Protein AF-A0A2B7ZVS9-F1 (afdb_monomer_lite)

Secondary structure (DSSP, 8-state):
-HHHHHHHHTTGGGSHHHHHHHHHHHHHHHHHH-S-HHHHHHHHHHHHHHTT--EEEE-------TT--HHHHHHHHHHHHHHHHHHHTT--HHHHHHHH---TTHHHHTTEEEEE-TTSS-HHHHT-

Radius of gyration: 26.97 Å; chains: 1; bounding box: 57×30×69 Å

Sequence (128 aa):
KLKIAEALGNGLDTTAAFRKEFANYREELRRPYSANKNIMDKLTQEAYDRLKWEVNAAHILIRVMPDAAPKDTLNAYNTIASVRDKLLNGGDFQALAREFSEDPSAKQNSGNLGYFSALQMVYPFEKA

Foldseek 3Di:
DVVVVVCVVVVVCVDPVNVVVVVVVVVVVCVVVVPPVVVVVVVVVVQVVQQVDKDWDFDADDDDDPPHDPVSVVVSVVLVVVLVVCVVVPHDQLVSSCVGHPPPCCVPVSRTPGIDTPPPDDPVVSVD

pLDDT: mean 89.81, std 8.63, range [60.03, 98.19]

Structure (mmCIF, N/CA/C/O backbone):
data_AF-A0A2B7ZVS9-F1
#
_entry.id   AF-A0A2B7ZVS9-F1
#
loop_
_atom_site.group_PDB
_atom_site.id
_atom_site.type_symbol
_atom_site.label_atom_id
_atom_site.label_alt_id
_atom_site.label_comp_id
_atom_site.label_asym_id
_atom_site.label_entity_id
_atom_site.label_seq_id
_atom_site.pdbx_PDB_ins_code
_atom_site.Cartn_x
_atom_site.Cartn_y
_atom_site.Cartn_z
_atom_site.occupancy
_atom_site.B_iso_or_equiv
_atom_site.auth_seq_id
_atom_site.auth_comp_id
_atom_site.auth_asym_id
_atom_site.auth_atom_id
_atom_site.pdbx_PDB_model_num
ATOM 1 N N . LYS A 1 1 ? 30.471 -1.815 -47.566 1.00 60.03 1 LYS A N 1
ATOM 2 C CA . LYS A 1 1 ? 29.955 -3.123 -48.047 1.00 60.03 1 LYS A CA 1
ATOM 3 C C . LYS A 1 1 ? 31.083 -4.109 -48.381 1.00 60.03 1 LYS A C 1
ATOM 5 O O . LYS A 1 1 ? 31.029 -5.210 -47.862 1.00 60.03 1 LYS A O 1
ATOM 10 N N . LEU A 1 2 ? 32.132 -3.711 -49.117 1.00 74.81 2 LEU A N 1
ATOM 11 C CA . LEU A 1 2 ? 33.282 -4.581 -49.452 1.00 74.81 2 LEU A CA 1
ATOM 12 C C . LEU A 1 2 ? 34.004 -5.191 -48.231 1.00 74.81 2 LEU A C 1
ATOM 14 O O . LEU A 1 2 ? 34.185 -6.397 -48.186 1.00 74.81 2 LEU A O 1
ATOM 18 N N . LYS A 1 3 ? 34.290 -4.393 -47.191 1.00 77.81 3 LYS A N 1
ATOM 19 C CA . LYS A 1 3 ? 34.944 -4.871 -45.951 1.00 77.81 3 LYS A CA 1
ATOM 20 C C . LYS A 1 3 ? 34.169 -5.969 -45.206 1.00 77.81 3 LYS A C 1
ATOM 22 O O . LYS A 1 3 ? 34.763 -6.812 -44.553 1.00 77.81 3 LYS A O 1
ATOM 27 N N . ILE A 1 4 ? 32.838 -5.947 -45.293 1.00 75.94 4 ILE A N 1
ATOM 28 C CA . ILE A 1 4 ? 31.977 -6.948 -44.646 1.00 75.94 4 ILE A CA 1
ATOM 29 C C . ILE A 1 4 ? 31.995 -8.243 -45.463 1.00 75.94 4 ILE A C 1
ATOM 31 O O . ILE A 1 4 ? 32.117 -9.317 -44.894 1.00 75.94 4 ILE A O 1
ATOM 35 N N . ALA A 1 5 ? 31.928 -8.140 -46.794 1.00 79.19 5 ALA A N 1
ATOM 36 C CA . ALA A 1 5 ? 32.013 -9.298 -47.682 1.00 79.19 5 ALA A CA 1
ATOM 37 C C . ALA A 1 5 ? 33.365 -10.025 -47.557 1.00 79.19 5 ALA A C 1
ATOM 39 O O . ALA A 1 5 ? 33.402 -11.249 -47.534 1.00 79.19 5 ALA A O 1
ATOM 40 N N . GLU A 1 6 ? 34.456 -9.275 -47.407 1.00 81.81 6 GLU A N 1
ATOM 41 C CA . GLU A 1 6 ? 35.794 -9.818 -47.154 1.00 81.81 6 GLU A CA 1
ATOM 42 C C . GLU A 1 6 ? 35.903 -10.478 -45.769 1.00 81.81 6 GLU A C 1
ATOM 44 O O . GLU A 1 6 ? 36.410 -11.590 -45.650 1.00 81.81 6 GLU A O 1
ATOM 49 N N . ALA A 1 7 ? 35.367 -9.843 -44.721 1.00 80.31 7 ALA A N 1
ATOM 50 C CA . ALA A 1 7 ? 35.344 -10.414 -43.374 1.00 80.31 7 ALA A CA 1
ATOM 51 C C . ALA A 1 7 ? 34.540 -11.727 -43.291 1.00 80.31 7 ALA A C 1
ATOM 53 O O . ALA A 1 7 ? 34.958 -12.652 -42.595 1.00 80.31 7 ALA A O 1
ATOM 54 N N . LEU A 1 8 ? 33.425 -11.818 -44.026 1.00 78.38 8 LEU A N 1
ATOM 55 C CA . LEU A 1 8 ? 32.612 -13.033 -44.156 1.00 78.38 8 LEU A CA 1
ATOM 56 C C . LEU A 1 8 ? 33.322 -14.111 -44.986 1.00 78.38 8 LEU A C 1
ATOM 58 O O . LEU A 1 8 ? 33.311 -15.279 -44.613 1.00 78.38 8 LEU A O 1
ATOM 62 N N . GLY A 1 9 ? 33.988 -13.725 -46.080 1.00 81.62 9 GLY A N 1
ATOM 63 C CA . GLY A 1 9 ? 34.812 -14.641 -46.876 1.00 81.62 9 GLY A CA 1
ATOM 64 C C . GLY A 1 9 ? 35.957 -15.265 -46.070 1.00 81.62 9 GLY A C 1
ATOM 65 O O . GLY A 1 9 ? 36.309 -16.418 -46.297 1.00 81.62 9 GLY A O 1
ATOM 66 N N . ASN A 1 10 ? 36.473 -14.532 -45.078 1.00 85.69 10 ASN A N 1
ATOM 67 C CA . ASN A 1 10 ? 37.491 -14.996 -44.133 1.00 85.69 10 ASN A CA 1
ATOM 68 C C . ASN A 1 10 ? 36.912 -15.687 -42.879 1.00 85.69 10 ASN A C 1
ATOM 70 O O . ASN A 1 10 ? 37.663 -16.020 -41.963 1.00 85.69 10 ASN A O 1
ATOM 74 N N . GLY A 1 11 ? 35.590 -15.888 -42.804 1.00 83.50 11 GLY A N 1
ATOM 75 C CA . GLY A 1 11 ? 34.922 -16.595 -41.707 1.00 83.50 11 GLY A CA 1
ATOM 76 C C . GLY A 1 11 ? 35.051 -15.923 -40.338 1.00 83.50 11 GLY A C 1
ATOM 77 O O . GLY A 1 11 ? 34.915 -16.596 -39.312 1.00 83.50 11 GLY A O 1
ATOM 78 N N . LEU A 1 12 ? 35.325 -14.614 -40.280 1.00 81.38 12 LEU A N 1
ATOM 79 C CA . LEU A 1 12 ? 35.525 -13.891 -39.017 1.00 81.38 12 LEU A CA 1
ATOM 80 C C . LEU A 1 12 ? 34.262 -13.890 -38.136 1.00 81.38 12 LEU A C 1
ATOM 82 O O . LEU A 1 12 ? 34.358 -13.852 -36.908 1.00 81.38 12 LEU A O 1
ATOM 86 N N . ASP A 1 13 ? 33.092 -14.038 -38.756 1.00 80.12 13 ASP A N 1
ATOM 87 C CA . ASP A 1 13 ? 31.781 -14.204 -38.125 1.00 80.12 13 ASP A CA 1
ATOM 88 C C . ASP A 1 13 ? 31.579 -15.581 -37.462 1.00 80.12 13 ASP A C 1
ATOM 90 O O . ASP A 1 13 ? 30.703 -15.769 -36.615 1.00 80.12 13 ASP A O 1
ATOM 94 N N . THR A 1 14 ? 32.414 -16.562 -37.807 1.00 84.62 14 THR A N 1
ATOM 95 C CA . THR A 1 14 ? 32.347 -17.921 -37.254 1.00 84.62 14 THR A CA 1
ATOM 96 C C . THR A 1 14 ? 33.247 -18.127 -36.035 1.00 84.62 14 THR A C 1
ATOM 98 O O . THR A 1 14 ? 33.167 -19.173 -35.375 1.00 84.62 14 THR A O 1
ATOM 101 N N . THR A 1 15 ? 34.079 -17.139 -35.702 1.00 89.25 15 THR A N 1
ATOM 102 C CA . THR A 1 15 ? 35.020 -17.213 -34.581 1.00 89.25 15 THR A CA 1
ATOM 103 C C . THR A 1 15 ? 34.290 -17.261 -33.236 1.00 89.25 15 THR A C 1
ATOM 105 O O . THR A 1 15 ? 33.217 -16.684 -33.057 1.00 89.25 15 THR A O 1
ATOM 108 N N . ALA A 1 16 ? 34.874 -17.945 -32.248 1.00 87.56 16 ALA A N 1
ATOM 109 C CA . ALA A 1 16 ? 34.281 -18.040 -30.911 1.00 87.56 16 ALA A CA 1
ATOM 110 C C . ALA A 1 16 ? 34.145 -16.664 -30.228 1.00 87.56 16 ALA A C 1
ATOM 112 O O . ALA A 1 16 ? 33.154 -16.414 -29.542 1.00 87.56 16 ALA A O 1
ATOM 113 N N . ALA A 1 17 ? 35.112 -15.767 -30.454 1.00 86.31 17 ALA A N 1
ATOM 114 C CA . ALA A 1 17 ? 35.083 -14.396 -29.951 1.00 86.31 17 ALA A CA 1
ATOM 115 C C . ALA A 1 17 ? 33.905 -13.609 -30.544 1.00 86.31 17 ALA A C 1
ATOM 117 O O . ALA A 1 17 ? 33.098 -13.072 -29.786 1.00 86.31 17 ALA A O 1
ATOM 118 N N . PHE A 1 18 ? 33.739 -13.643 -31.872 1.00 88.19 18 PHE A N 1
ATOM 119 C CA . PHE A 1 18 ? 32.628 -12.971 -32.543 1.00 88.19 18 PHE A CA 1
ATOM 120 C C . PHE A 1 18 ? 31.272 -13.544 -32.123 1.00 88.19 18 PHE A C 1
ATOM 122 O O . PHE A 1 18 ? 30.364 -12.786 -31.806 1.00 88.19 18 PHE A O 1
ATOM 129 N N . ARG A 1 19 ? 31.116 -14.874 -32.045 1.00 88.44 19 ARG A N 1
ATOM 130 C CA . ARG A 1 19 ? 29.849 -15.490 -31.600 1.00 88.44 19 ARG A CA 1
ATOM 131 C C . ARG A 1 19 ? 29.475 -15.087 -30.174 1.00 88.44 19 ARG A C 1
ATOM 133 O O . ARG A 1 19 ? 28.296 -14.868 -29.905 1.00 88.44 19 ARG A O 1
ATOM 140 N N . LYS A 1 20 ? 30.455 -14.991 -29.269 1.00 89.69 20 LYS A N 1
ATOM 141 C CA . LYS A 1 20 ? 30.245 -14.553 -27.881 1.00 89.69 20 LYS A CA 1
ATOM 142 C C . LYS A 1 20 ? 29.817 -13.087 -27.821 1.00 89.69 20 LYS A C 1
ATOM 144 O O . LYS A 1 20 ? 28.841 -12.763 -27.154 1.00 89.69 20 LYS A O 1
ATOM 149 N N . GLU A 1 21 ? 30.523 -12.222 -28.537 1.00 89.06 21 GLU A N 1
ATOM 150 C CA . GLU A 1 21 ? 30.216 -10.794 -28.619 1.00 89.06 21 GLU A CA 1
ATOM 151 C C . GLU A 1 21 ? 28.845 -10.548 -29.267 1.00 89.06 21 GLU A C 1
ATOM 153 O O . GLU A 1 21 ? 28.004 -9.846 -28.710 1.00 89.06 21 GLU A O 1
ATOM 158 N N . PHE A 1 22 ? 28.559 -11.223 -30.380 1.00 89.06 22 PHE A N 1
ATOM 159 C CA . PHE A 1 22 ? 27.269 -11.175 -31.060 1.00 89.06 22 PHE A CA 1
ATOM 160 C C . PHE A 1 22 ? 26.121 -11.664 -30.168 1.00 89.06 22 PHE A C 1
ATOM 162 O O . PHE A 1 22 ? 25.055 -11.051 -30.144 1.00 89.06 22 PHE A O 1
ATOM 169 N N . ALA A 1 23 ? 26.319 -12.746 -29.407 1.00 87.06 23 ALA A N 1
ATOM 170 C CA . ALA A 1 23 ? 25.318 -13.238 -28.464 1.00 87.06 23 ALA A CA 1
ATOM 171 C C . ALA A 1 23 ? 25.037 -12.227 -27.341 1.00 87.06 23 ALA A C 1
ATOM 173 O O . ALA A 1 23 ? 23.872 -12.021 -26.997 1.00 87.06 23 ALA A O 1
ATOM 174 N N . ASN A 1 24 ? 26.073 -11.565 -26.818 1.00 87.19 24 ASN A N 1
ATOM 175 C CA . ASN A 1 24 ? 25.921 -10.506 -25.821 1.00 87.19 24 ASN A CA 1
ATOM 176 C C . ASN A 1 24 ? 25.136 -9.320 -26.389 1.00 87.19 24 ASN A C 1
ATOM 178 O O . ASN A 1 24 ? 24.124 -8.936 -25.807 1.00 87.19 24 ASN A O 1
ATOM 182 N N . TYR A 1 25 ? 25.527 -8.810 -27.562 1.00 86.69 25 TYR A N 1
ATOM 183 C CA . TYR A 1 25 ? 24.805 -7.723 -28.227 1.00 86.69 25 TYR A CA 1
ATOM 184 C C . TYR A 1 25 ? 23.352 -8.088 -28.516 1.00 86.69 25 TYR A C 1
ATOM 186 O O . TYR A 1 25 ? 22.450 -7.278 -28.310 1.00 86.69 25 TYR A O 1
ATOM 194 N N . ARG A 1 26 ? 23.097 -9.326 -28.949 1.00 83.69 26 ARG A N 1
ATOM 195 C CA . ARG A 1 26 ? 21.737 -9.816 -29.170 1.00 83.69 26 ARG A CA 1
ATOM 196 C C . ARG A 1 26 ? 20.914 -9.780 -27.885 1.00 83.69 26 ARG A C 1
ATOM 198 O O . ARG A 1 26 ? 19.780 -9.317 -27.929 1.00 83.69 26 ARG A O 1
ATOM 205 N N . GLU A 1 27 ? 21.446 -10.249 -26.756 1.00 79.88 27 GLU A N 1
ATOM 206 C CA . GLU A 1 27 ? 20.717 -10.213 -25.481 1.00 79.88 27 GLU A CA 1
ATOM 207 C C . GLU A 1 27 ? 20.518 -8.787 -24.953 1.00 79.88 27 GLU A C 1
ATOM 209 O O . GLU A 1 27 ? 19.428 -8.466 -24.479 1.00 79.88 27 GLU A O 1
ATOM 214 N N . GLU A 1 28 ? 21.518 -7.913 -25.070 1.00 81.38 28 GLU A N 1
ATOM 215 C CA . GLU A 1 28 ? 21.406 -6.500 -24.684 1.00 81.38 28 GLU A CA 1
ATOM 216 C C . GLU A 1 28 ? 20.322 -5.778 -25.481 1.00 81.38 28 GLU A C 1
ATOM 218 O O . GLU A 1 2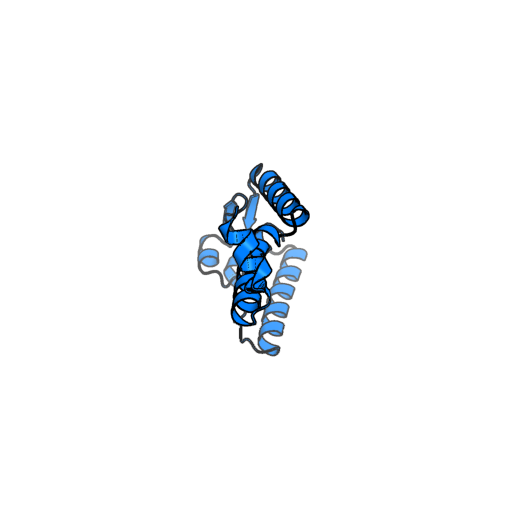8 ? 19.483 -5.088 -24.900 1.00 81.38 28 GLU A O 1
ATOM 223 N N . LEU A 1 29 ? 20.278 -6.004 -26.796 1.00 81.19 29 LEU A N 1
ATOM 224 C CA . LEU A 1 29 ? 19.248 -5.448 -27.665 1.00 81.19 29 LEU A CA 1
ATOM 225 C C . LEU A 1 29 ? 17.888 -6.107 -27.441 1.00 81.19 29 LEU A C 1
ATOM 227 O O . LEU A 1 29 ? 16.871 -5.454 -27.633 1.00 81.19 29 LEU A O 1
ATOM 231 N N . ARG A 1 30 ? 17.830 -7.371 -27.005 1.00 76.81 30 ARG A N 1
ATOM 232 C CA . ARG A 1 30 ? 16.565 -8.056 -26.708 1.00 76.81 30 ARG A CA 1
ATOM 233 C C . ARG A 1 30 ? 15.924 -7.532 -25.425 1.00 76.81 30 ARG A C 1
ATOM 235 O O . ARG A 1 30 ? 14.703 -7.430 -25.379 1.00 76.81 30 ARG A O 1
ATOM 242 N N . ARG A 1 31 ? 16.696 -7.208 -24.381 1.00 67.94 31 ARG A N 1
ATOM 243 C CA . ARG A 1 31 ? 16.186 -6.795 -23.053 1.00 67.94 31 ARG A CA 1
ATOM 244 C C . ARG A 1 31 ? 15.106 -5.699 -23.084 1.00 67.94 31 ARG A C 1
ATOM 246 O O . ARG A 1 31 ? 14.044 -5.952 -22.516 1.00 67.94 31 ARG A O 1
ATOM 253 N N . PRO A 1 32 ? 15.288 -4.546 -23.760 1.00 67.69 32 PRO A N 1
ATOM 254 C CA . PRO A 1 32 ? 14.256 -3.506 -23.808 1.00 67.69 32 PRO A CA 1
ATOM 255 C C . PRO A 1 32 ? 12.993 -3.934 -24.576 1.00 67.69 32 PRO A C 1
ATOM 257 O O . PRO A 1 32 ? 11.911 -3.440 -24.282 1.00 67.69 32 PRO A O 1
ATOM 260 N N . TYR A 1 33 ? 13.099 -4.895 -25.501 1.00 66.88 33 TYR A N 1
ATOM 261 C CA . TYR A 1 33 ? 11.969 -5.445 -26.267 1.00 66.88 33 TYR A CA 1
ATOM 262 C C . TYR A 1 33 ? 11.424 -6.768 -25.694 1.00 66.88 33 TYR A C 1
ATOM 264 O O . TYR A 1 33 ? 10.480 -7.337 -26.235 1.00 66.88 33 TYR A O 1
ATOM 272 N N . SER A 1 34 ? 12.014 -7.273 -24.604 1.00 63.44 34 SER A N 1
ATOM 273 C CA . SER A 1 34 ? 11.581 -8.496 -23.906 1.00 63.44 34 SER A CA 1
ATOM 274 C C . SER A 1 34 ? 10.444 -8.240 -22.927 1.00 63.44 34 SER A C 1
ATOM 276 O O . SER A 1 34 ? 9.829 -9.191 -22.445 1.00 63.44 34 SER A O 1
ATOM 278 N N . ALA A 1 35 ? 10.155 -6.973 -22.622 1.00 63.03 35 ALA A N 1
ATOM 279 C CA . ALA A 1 35 ? 8.897 -6.621 -21.996 1.00 63.03 35 ALA A CA 1
ATOM 280 C C . ALA A 1 35 ? 7.782 -7.003 -22.974 1.00 63.03 35 ALA A C 1
ATOM 282 O O . ALA A 1 35 ? 7.674 -6.434 -24.058 1.00 63.03 35 ALA A O 1
ATOM 283 N N . ASN A 1 36 ? 6.977 -8.004 -22.611 1.00 67.62 36 ASN A N 1
ATOM 284 C CA . ASN A 1 36 ? 5.792 -8.378 -23.375 1.00 67.62 36 ASN A CA 1
ATOM 285 C C . ASN A 1 36 ? 4.958 -7.116 -23.600 1.00 67.62 36 ASN A C 1
ATOM 287 O O . ASN A 1 36 ? 4.362 -6.605 -22.652 1.00 67.62 36 ASN A O 1
ATOM 291 N N . LYS A 1 37 ? 4.919 -6.624 -24.843 1.00 70.81 37 LYS A N 1
ATOM 292 C CA . LYS A 1 37 ? 4.196 -5.404 -25.227 1.00 70.81 37 LYS A CA 1
ATOM 293 C C . LYS A 1 37 ? 2.769 -5.398 -24.669 1.00 70.81 37 LYS A C 1
ATOM 295 O O . LYS A 1 37 ? 2.347 -4.425 -24.068 1.00 70.81 37 LYS A O 1
ATOM 300 N N . ASN A 1 38 ? 2.108 -6.555 -24.705 1.00 77.94 38 ASN A N 1
ATOM 301 C CA . ASN A 1 38 ? 0.770 -6.756 -24.148 1.00 77.94 38 ASN A CA 1
ATOM 302 C C . ASN A 1 38 ? 0.668 -6.504 -22.632 1.00 77.94 38 ASN A C 1
ATOM 304 O O . ASN A 1 38 ? -0.381 -6.079 -22.161 1.00 77.94 38 ASN A O 1
ATOM 308 N N . ILE A 1 39 ? 1.706 -6.814 -21.848 1.00 82.19 39 ILE A N 1
ATOM 309 C CA . ILE A 1 39 ? 1.724 -6.541 -20.402 1.00 82.19 39 ILE A CA 1
ATOM 310 C C . ILE A 1 39 ? 1.942 -5.048 -20.165 1.00 82.19 39 ILE A C 1
ATOM 312 O O . ILE A 1 39 ? 1.253 -4.473 -19.330 1.00 82.19 39 ILE A O 1
ATOM 316 N N . MET A 1 40 ? 2.849 -4.422 -20.918 1.00 82.31 40 MET A N 1
ATOM 317 C CA . MET A 1 40 ? 3.084 -2.981 -20.806 1.00 82.31 40 MET A C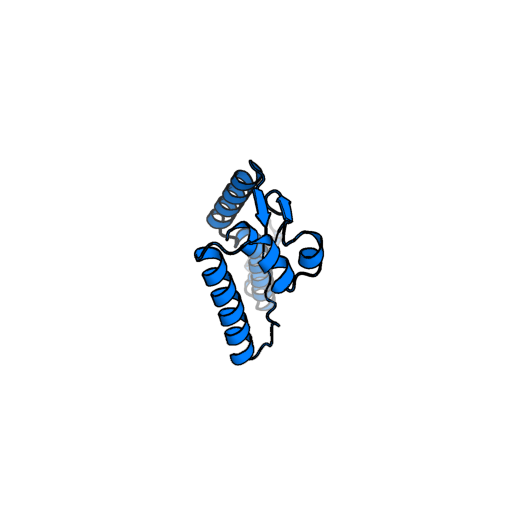A 1
ATOM 318 C C . MET A 1 40 ? 1.843 -2.183 -21.194 1.00 82.31 40 MET A C 1
ATOM 320 O O . MET A 1 40 ? 1.409 -1.355 -20.406 1.00 82.31 40 MET A O 1
ATOM 324 N N . ASP A 1 41 ? 1.201 -2.514 -22.315 1.00 86.81 41 ASP A N 1
ATOM 325 C CA . ASP A 1 41 ? -0.037 -1.862 -22.750 1.00 86.81 41 ASP A CA 1
ATOM 326 C C . ASP A 1 41 ? -1.145 -2.001 -21.687 1.00 86.81 41 ASP A C 1
ATOM 328 O O . ASP A 1 41 ? -1.830 -1.030 -21.369 1.00 86.81 41 ASP A O 1
ATOM 332 N N . LYS A 1 42 ? -1.281 -3.185 -21.066 1.00 88.75 42 LYS A N 1
ATOM 333 C CA . LYS A 1 42 ? -2.236 -3.407 -19.965 1.00 88.75 42 LYS A CA 1
ATOM 334 C C . LYS A 1 42 ? -1.913 -2.575 -18.727 1.00 88.75 42 LYS A C 1
ATOM 336 O O . LYS A 1 42 ? -2.820 -1.965 -18.174 1.00 88.75 42 LYS A O 1
ATOM 341 N N . LEU A 1 43 ? -0.653 -2.548 -18.292 1.00 88.69 43 LEU A N 1
ATOM 342 C CA . LEU A 1 43 ? -0.234 -1.774 -17.120 1.00 88.69 43 LEU A CA 1
ATOM 343 C C . LEU A 1 43 ? -0.375 -0.267 -17.363 1.00 88.69 43 LEU A C 1
ATOM 345 O O . LEU A 1 43 ? -0.784 0.457 -16.462 1.00 88.69 43 LEU A O 1
ATOM 349 N N . THR A 1 44 ? -0.082 0.204 -18.578 1.00 90.12 44 THR A N 1
ATOM 350 C CA . THR A 1 44 ? -0.280 1.603 -18.972 1.00 90.12 44 THR A CA 1
ATOM 351 C C . THR A 1 44 ? -1.757 1.973 -18.966 1.00 90.12 44 THR A C 1
ATOM 353 O O . THR A 1 44 ? -2.112 3.012 -18.414 1.00 90.12 44 THR A O 1
ATOM 356 N N . GLN A 1 45 ? -2.621 1.121 -19.525 1.00 93.44 45 GLN A N 1
ATOM 357 C CA . GLN A 1 45 ? -4.065 1.345 -19.508 1.00 93.44 45 GLN A CA 1
ATOM 358 C C . GLN A 1 45 ? -4.617 1.342 -18.076 1.00 93.44 45 GLN A C 1
ATOM 360 O O . GLN A 1 45 ? -5.354 2.252 -17.709 1.00 93.44 45 GLN A O 1
ATOM 365 N N . GLU A 1 46 ? -4.205 0.377 -17.248 1.00 92.25 46 GLU A N 1
ATOM 366 C CA . GLU A 1 46 ? -4.588 0.306 -15.834 1.00 92.25 46 GLU A CA 1
ATOM 367 C C . GLU A 1 46 ? -4.173 1.580 -15.088 1.00 92.25 46 GLU A C 1
ATOM 369 O O . GLU A 1 46 ? -5.001 2.206 -14.431 1.00 92.25 46 GLU A O 1
ATOM 374 N N . ALA A 1 47 ? -2.913 2.003 -15.221 1.00 91.31 47 ALA A N 1
ATOM 375 C CA . ALA A 1 47 ? -2.423 3.217 -14.578 1.00 91.31 47 ALA A CA 1
ATOM 376 C C . ALA A 1 47 ? -3.205 4.456 -15.039 1.00 91.31 47 ALA A C 1
ATOM 378 O O . ALA A 1 47 ? -3.620 5.259 -14.206 1.00 91.31 47 ALA A O 1
ATOM 379 N N . TYR A 1 48 ? -3.459 4.587 -16.345 1.00 94.12 48 TYR A N 1
ATOM 380 C CA . TYR A 1 48 ? -4.258 5.681 -16.895 1.00 94.12 48 TYR A CA 1
ATOM 381 C C . TYR A 1 48 ? -5.678 5.707 -16.320 1.00 94.12 48 TYR A C 1
ATOM 383 O O . TYR A 1 48 ? -6.166 6.769 -15.941 1.00 94.12 48 TYR A O 1
ATOM 391 N N . ASP A 1 49 ? -6.338 4.553 -16.223 1.00 93.88 49 ASP A N 1
ATOM 392 C CA . ASP A 1 49 ? -7.700 4.475 -15.700 1.00 93.88 49 ASP A CA 1
ATOM 393 C C . ASP A 1 49 ? -7.775 4.797 -14.205 1.00 93.88 49 ASP A C 1
ATOM 395 O O . ASP A 1 49 ? -8.720 5.461 -13.777 1.00 93.88 49 ASP A O 1
ATOM 399 N N . ARG A 1 50 ? -6.770 4.400 -13.417 1.00 92.25 50 ARG A N 1
ATOM 400 C CA . ARG A 1 50 ? -6.712 4.731 -11.985 1.00 92.25 50 ARG A CA 1
ATOM 401 C C . ARG A 1 50 ? -6.339 6.189 -11.713 1.00 92.25 50 ARG A C 1
ATOM 403 O O . ARG A 1 50 ? -6.752 6.728 -10.699 1.00 92.25 50 ARG A O 1
ATOM 410 N N . LEU A 1 51 ? -5.602 6.846 -12.610 1.00 93.69 51 LEU A N 1
ATOM 411 C CA . LEU A 1 51 ? -5.276 8.275 -12.484 1.00 93.69 51 LEU A CA 1
ATOM 412 C C . LEU A 1 51 ? -6.492 9.197 -12.678 1.00 93.69 51 LEU A C 1
ATOM 414 O O . LEU A 1 51 ? -6.412 10.387 -12.386 1.00 93.69 51 LEU A O 1
ATOM 418 N N . LYS A 1 52 ? -7.619 8.682 -13.185 1.00 95.38 52 LYS A N 1
ATOM 419 C CA . LYS A 1 52 ? -8.835 9.479 -13.426 1.00 95.38 52 LYS A CA 1
ATOM 420 C C . LYS A 1 52 ? -9.588 9.854 -12.152 1.00 95.38 52 LYS A C 1
ATOM 422 O O . LYS A 1 52 ? -10.488 10.688 -12.220 1.00 95.38 52 LYS A O 1
ATOM 427 N N . TRP A 1 53 ? -9.285 9.215 -11.029 1.00 92.81 53 TRP A N 1
ATOM 428 C CA . TRP A 1 53 ? -9.983 9.429 -9.769 1.00 92.81 53 TRP A CA 1
ATOM 429 C C . TRP A 1 53 ? -9.014 9.388 -8.589 1.00 92.81 53 TRP A C 1
ATOM 431 O O . TRP A 1 53 ? -7.874 8.933 -8.691 1.00 92.81 53 TRP A O 1
ATOM 441 N N . GLU A 1 54 ? -9.489 9.904 -7.463 1.00 94.50 54 GLU A N 1
ATOM 442 C CA . GLU A 1 54 ? -8.810 9.841 -6.175 1.00 94.50 54 GLU A CA 1
ATOM 443 C C . GLU A 1 54 ? -9.647 8.992 -5.221 1.00 94.50 54 GLU A C 1
ATOM 445 O O . GLU A 1 54 ? -10.880 8.994 -5.285 1.00 94.50 54 GLU A O 1
ATOM 450 N N . VAL A 1 55 ? -8.978 8.273 -4.326 1.00 93.12 55 VAL A N 1
ATOM 451 C CA . VAL A 1 55 ? -9.614 7.523 -3.241 1.00 93.12 55 VAL A CA 1
ATOM 452 C C . VAL A 1 55 ? -9.263 8.131 -1.909 1.00 93.12 55 VAL A C 1
ATOM 454 O O . VAL A 1 55 ? -8.105 8.425 -1.644 1.00 93.12 55 VAL A O 1
ATOM 457 N N . ASN A 1 56 ? -10.276 8.247 -1.057 1.00 94.88 56 ASN A N 1
ATOM 458 C CA . ASN A 1 56 ? -10.094 8.506 0.358 1.00 94.88 56 ASN A CA 1
ATOM 459 C C . ASN A 1 56 ? -10.177 7.184 1.119 1.00 94.88 56 ASN A C 1
ATOM 461 O O . ASN A 1 56 ? -11.232 6.546 1.120 1.00 94.88 56 ASN A O 1
ATOM 465 N N . ALA A 1 57 ? -9.077 6.773 1.744 1.00 94.56 57 ALA A N 1
ATOM 466 C CA . ALA A 1 57 ? -9.002 5.499 2.446 1.00 94.56 57 ALA A CA 1
ATOM 467 C C . ALA A 1 57 ? -8.314 5.623 3.806 1.00 94.56 57 ALA A C 1
ATOM 469 O O . ALA A 1 57 ? -7.582 6.571 4.095 1.00 94.56 57 ALA A O 1
ATOM 470 N N . ALA A 1 58 ? -8.540 4.614 4.639 1.00 95.56 58 ALA A N 1
ATOM 471 C CA . ALA A 1 58 ? -7.857 4.437 5.905 1.00 95.56 58 ALA A CA 1
ATOM 472 C C . ALA A 1 58 ? -7.339 3.000 6.013 1.00 95.56 58 ALA A C 1
ATOM 474 O O . ALA A 1 58 ? -7.908 2.087 5.411 1.00 95.56 58 ALA A O 1
ATOM 475 N N . HIS A 1 59 ? -6.263 2.789 6.768 1.00 95.75 59 HIS A N 1
ATOM 476 C CA . HIS A 1 59 ? -5.629 1.476 6.898 1.00 95.75 59 HIS A CA 1
ATOM 477 C C . HIS A 1 59 ? -5.186 1.163 8.330 1.00 95.75 59 HIS A C 1
ATOM 479 O O . HIS A 1 59 ? -4.991 2.056 9.156 1.00 95.75 59 HIS A O 1
ATOM 485 N N . ILE A 1 60 ? -5.031 -0.133 8.605 1.00 97.06 60 ILE A N 1
ATOM 486 C CA . ILE A 1 60 ? -4.456 -0.673 9.839 1.00 97.06 60 ILE A CA 1
ATOM 487 C C . ILE A 1 60 ? -3.272 -1.542 9.426 1.00 97.06 60 ILE A C 1
ATOM 489 O O . ILE A 1 60 ? -3.446 -2.525 8.705 1.00 97.06 60 ILE A O 1
ATOM 493 N N . LEU A 1 61 ? -2.073 -1.175 9.872 1.00 96.25 61 LEU A N 1
ATOM 494 C CA . LEU A 1 61 ? -0.836 -1.865 9.529 1.00 96.25 61 LEU A CA 1
ATOM 495 C C . LEU A 1 61 ? -0.425 -2.804 10.661 1.00 96.25 61 LEU A C 1
ATOM 497 O O . LEU A 1 61 ? -0.226 -2.347 11.778 1.00 96.25 61 LEU A O 1
ATOM 501 N N . ILE A 1 62 ? -0.203 -4.081 10.358 1.00 96.69 62 ILE A N 1
ATOM 502 C CA . ILE A 1 62 ? 0.505 -5.019 11.243 1.00 96.69 62 ILE A CA 1
ATOM 503 C C . ILE A 1 62 ? 1.811 -5.384 10.545 1.00 96.69 62 ILE A C 1
ATOM 505 O O . ILE A 1 62 ? 1.781 -5.898 9.422 1.00 96.69 62 ILE A O 1
ATOM 509 N N . ARG A 1 63 ? 2.966 -5.068 11.141 1.00 94.25 63 ARG A N 1
ATOM 510 C CA . ARG A 1 63 ? 4.252 -5.273 10.473 1.00 94.25 63 ARG A CA 1
ATOM 511 C C . ARG A 1 63 ? 4.692 -6.717 10.622 1.00 94.25 63 ARG A C 1
ATOM 513 O O . ARG A 1 63 ? 4.581 -7.342 11.671 1.00 94.25 63 ARG A O 1
ATOM 520 N N . VAL A 1 64 ? 5.283 -7.217 9.549 1.00 94.69 64 VAL A N 1
ATOM 521 C CA . VAL A 1 64 ? 5.978 -8.497 9.523 1.00 94.69 64 VAL A CA 1
ATOM 522 C C . VAL A 1 64 ? 7.363 -8.232 8.961 1.00 94.69 64 VAL A C 1
ATOM 524 O O . VAL A 1 64 ? 7.500 -7.631 7.894 1.00 94.69 64 VAL A O 1
ATOM 527 N N . MET A 1 65 ? 8.394 -8.637 9.698 1.00 94.06 65 MET A N 1
ATOM 528 C CA . MET A 1 65 ? 9.773 -8.496 9.237 1.00 94.06 65 MET A CA 1
ATOM 529 C C . MET A 1 65 ? 10.060 -9.485 8.093 1.00 94.06 65 MET A C 1
ATOM 531 O O . MET A 1 65 ? 9.494 -10.578 8.087 1.00 94.06 65 MET A O 1
ATOM 535 N N . PRO A 1 66 ? 10.931 -9.147 7.123 1.00 91.00 66 PRO A N 1
ATOM 536 C CA . PRO A 1 66 ? 11.226 -10.035 5.992 1.00 91.00 66 PRO A CA 1
ATOM 537 C C . PRO A 1 66 ? 11.761 -11.420 6.390 1.00 91.00 66 PRO A C 1
ATOM 539 O O . PRO A 1 66 ? 11.587 -12.384 5.651 1.00 91.00 66 PRO A O 1
ATOM 542 N N . ASP A 1 67 ? 12.407 -11.512 7.549 1.00 94.06 67 ASP A N 1
ATOM 543 C CA . ASP A 1 67 ? 13.002 -12.707 8.151 1.00 94.06 67 ASP A CA 1
ATOM 544 C C . ASP A 1 67 ? 12.163 -13.286 9.307 1.00 94.06 67 ASP A C 1
ATOM 546 O O . ASP A 1 67 ? 12.646 -14.122 10.072 1.00 94.06 67 ASP A O 1
ATOM 550 N N . ALA A 1 68 ? 10.905 -12.853 9.439 1.00 94.00 68 ALA A N 1
ATOM 551 C CA . ALA A 1 68 ? 9.998 -13.286 10.495 1.00 94.00 68 ALA A CA 1
ATOM 552 C C . ALA A 1 68 ? 9.796 -14.810 10.503 1.00 94.00 68 ALA A C 1
ATOM 554 O O . ALA A 1 68 ? 9.634 -15.451 9.459 1.00 94.00 68 ALA A O 1
ATOM 555 N N . ALA A 1 69 ? 9.734 -15.400 11.700 1.00 95.00 69 ALA A N 1
ATOM 556 C CA . ALA A 1 69 ? 9.458 -16.822 11.828 1.00 95.00 69 ALA A CA 1
ATOM 557 C C . ALA A 1 69 ? 8.005 -17.138 11.405 1.00 95.00 69 ALA A C 1
ATOM 559 O O . ALA A 1 69 ? 7.118 -16.278 11.495 1.00 95.00 69 ALA A O 1
ATOM 560 N N . PRO A 1 70 ? 7.689 -18.397 11.037 1.00 94.06 70 PRO A N 1
ATOM 561 C CA . PRO A 1 70 ? 6.308 -18.819 10.771 1.00 94.06 70 PRO A CA 1
ATOM 562 C C . PRO A 1 70 ? 5.334 -18.510 11.921 1.00 94.06 70 PRO A C 1
ATOM 564 O O . PRO A 1 70 ? 4.150 -18.264 11.709 1.00 94.06 70 PRO A O 1
ATOM 567 N N . LYS A 1 71 ? 5.834 -18.493 13.161 1.00 95.19 71 LYS A N 1
ATOM 568 C CA . LYS A 1 71 ? 5.046 -18.109 14.335 1.00 95.19 71 LYS A CA 1
ATOM 569 C C . LYS A 1 71 ? 4.681 -16.620 14.331 1.00 95.19 71 LYS A C 1
ATOM 571 O O . LYS A 1 71 ? 3.561 -16.279 14.694 1.00 95.19 71 LYS A O 1
ATOM 576 N N . ASP A 1 72 ? 5.593 -15.747 13.916 1.00 93.88 72 ASP A N 1
ATOM 577 C CA . ASP A 1 72 ? 5.382 -14.295 13.921 1.00 93.88 72 ASP A CA 1
ATOM 578 C C . ASP A 1 72 ? 4.396 -13.879 12.825 1.00 93.88 72 ASP A C 1
ATOM 580 O O . ASP A 1 72 ? 3.490 -13.085 13.068 1.00 93.88 72 ASP A O 1
ATOM 584 N N . THR A 1 73 ? 4.505 -14.492 11.643 1.00 94.56 73 THR A N 1
ATOM 585 C CA . THR A 1 73 ? 3.525 -14.326 10.556 1.00 94.56 73 THR A CA 1
ATOM 586 C C . THR A 1 73 ? 2.134 -14.811 10.962 1.00 94.56 73 THR A C 1
ATOM 588 O O . THR A 1 73 ? 1.148 -14.121 10.700 1.00 94.56 73 THR A O 1
ATOM 591 N N . LEU A 1 74 ? 2.038 -15.953 11.654 1.00 96.00 74 LEU A N 1
ATOM 592 C CA . LEU A 1 74 ? 0.767 -16.446 12.189 1.00 96.00 74 LEU A CA 1
ATOM 593 C C . LEU A 1 74 ? 0.184 -15.503 13.251 1.00 96.00 74 LEU A C 1
ATOM 595 O O . LEU A 1 74 ? -1.019 -15.252 13.249 1.00 96.00 74 LEU A O 1
ATOM 599 N N . ASN A 1 75 ? 1.017 -14.947 14.133 1.00 96.00 75 ASN A N 1
ATOM 600 C CA . ASN A 1 75 ? 0.572 -13.965 15.121 1.00 96.00 75 ASN A CA 1
ATOM 601 C C . ASN A 1 75 ? 0.029 -12.703 14.443 1.00 96.00 75 ASN A C 1
ATOM 603 O O . ASN A 1 75 ? -1.070 -12.270 14.776 1.00 96.00 75 ASN A O 1
ATOM 607 N N . ALA A 1 76 ? 0.750 -12.154 13.461 1.00 96.81 76 ALA A N 1
ATOM 608 C CA . ALA A 1 76 ? 0.301 -10.990 12.701 1.00 96.81 76 ALA A CA 1
ATOM 609 C C . ALA A 1 76 ? -1.039 -11.250 11.992 1.00 96.81 76 ALA A C 1
ATOM 611 O O . ALA A 1 76 ? -1.950 -10.422 12.063 1.00 96.81 76 ALA A O 1
ATOM 612 N N . TYR A 1 77 ? -1.188 -12.429 11.376 1.00 96.62 77 TYR A N 1
ATOM 613 C CA . TYR A 1 77 ? -2.441 -12.860 10.757 1.00 96.62 77 TYR A CA 1
ATOM 614 C C . TYR A 1 77 ? -3.591 -12.941 11.770 1.00 96.62 77 TYR A C 1
ATOM 616 O O . TYR A 1 77 ? -4.667 -12.398 11.530 1.00 96.62 77 TYR A O 1
ATOM 624 N N . ASN A 1 78 ? -3.366 -13.573 12.923 1.00 97.69 78 ASN A N 1
ATOM 625 C CA . ASN A 1 78 ? -4.389 -13.699 13.961 1.00 97.69 78 ASN A CA 1
ATOM 626 C C . ASN A 1 78 ? -4.802 -12.332 14.526 1.00 97.69 78 ASN A C 1
ATOM 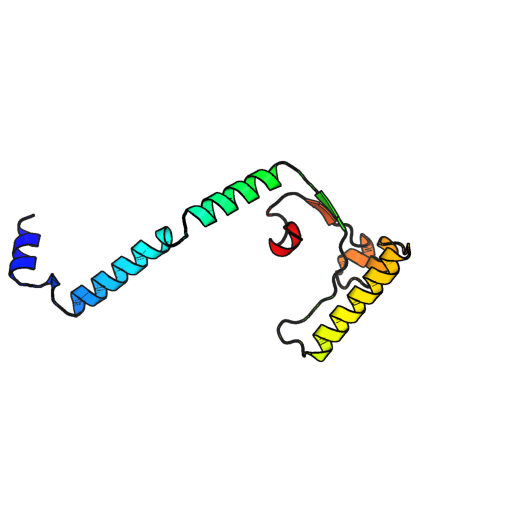628 O O . ASN A 1 78 ? -5.986 -12.105 14.778 1.00 97.69 78 ASN A O 1
ATOM 632 N N . THR A 1 79 ? -3.851 -11.406 14.682 1.00 97.06 79 THR A N 1
ATOM 633 C CA . THR A 1 79 ? -4.135 -10.029 15.104 1.00 97.06 79 THR A CA 1
ATOM 634 C C . THR A 1 79 ? -5.044 -9.330 14.099 1.00 97.06 79 THR A C 1
ATOM 636 O O . THR A 1 79 ? -6.110 -8.848 14.482 1.00 97.06 79 THR A O 1
ATOM 639 N N . ILE A 1 80 ? -4.682 -9.309 12.810 1.00 97.31 80 ILE A N 1
ATOM 640 C CA . ILE A 1 80 ? -5.502 -8.615 11.806 1.00 97.31 80 ILE A CA 1
ATOM 641 C C . ILE A 1 80 ? -6.855 -9.307 11.579 1.00 97.31 80 ILE A C 1
ATOM 643 O O . ILE A 1 80 ? -7.854 -8.628 11.348 1.00 97.31 80 ILE A O 1
ATOM 647 N N . ALA A 1 81 ? -6.927 -10.636 11.717 1.00 97.94 81 ALA A N 1
ATOM 648 C CA . ALA A 1 81 ? -8.182 -11.384 11.669 1.00 97.94 81 ALA A CA 1
ATOM 649 C C . ALA A 1 81 ? -9.120 -10.989 12.822 1.00 97.94 81 ALA A C 1
ATOM 651 O O . ALA A 1 81 ? -10.281 -10.672 12.584 1.00 97.94 81 ALA A O 1
ATOM 652 N N . SER A 1 82 ? -8.600 -10.899 14.050 1.00 97.88 82 SER A N 1
ATOM 653 C CA . SER A 1 82 ? -9.362 -10.430 15.216 1.00 97.88 82 SER A CA 1
ATOM 654 C C . SER A 1 82 ? -9.862 -8.991 15.044 1.00 97.88 82 SER A C 1
ATOM 656 O O . SER A 1 82 ? -11.017 -8.687 15.346 1.00 97.88 82 SER A O 1
ATOM 658 N N . VAL A 1 83 ? -9.024 -8.097 14.504 1.00 97.75 83 VAL A N 1
ATOM 659 C CA . VAL A 1 83 ? -9.424 -6.716 14.184 1.00 97.75 83 VAL A CA 1
ATOM 660 C C . VAL A 1 83 ? -10.539 -6.698 13.138 1.00 97.75 83 VAL A C 1
ATOM 662 O O . VAL A 1 83 ? -11.537 -6.000 13.319 1.00 97.75 83 VAL A O 1
ATOM 665 N N . ARG A 1 84 ? -10.416 -7.498 12.074 1.00 97.25 84 ARG A N 1
ATOM 666 C CA . ARG A 1 84 ? -11.452 -7.635 11.043 1.00 97.25 84 ARG A CA 1
ATOM 667 C C . ARG A 1 84 ? -12.769 -8.130 11.632 1.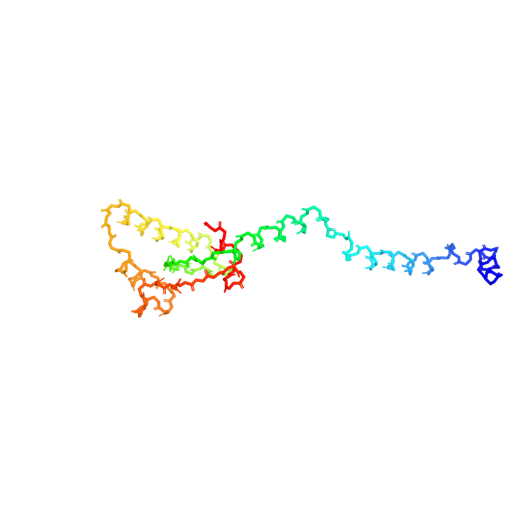00 97.25 84 ARG A C 1
ATOM 669 O O . ARG A 1 84 ? -13.811 -7.566 11.315 1.00 97.25 84 ARG A O 1
ATOM 676 N N . ASP A 1 85 ? -12.737 -9.126 12.508 1.00 98.19 85 ASP A N 1
ATOM 677 C CA . ASP A 1 85 ? -13.947 -9.637 13.152 1.00 98.19 85 ASP A CA 1
ATOM 678 C C . ASP A 1 85 ? -14.599 -8.572 14.041 1.00 98.19 85 ASP A C 1
ATOM 680 O O . ASP A 1 85 ? -15.817 -8.397 14.001 1.00 98.19 85 ASP A O 1
ATOM 684 N N . LYS A 1 86 ? -13.815 -7.790 14.793 1.00 97.75 86 LYS A N 1
ATOM 685 C CA . LYS A 1 86 ? -14.336 -6.648 15.568 1.00 97.75 86 LYS A CA 1
ATOM 686 C C . LYS A 1 86 ? -15.010 -5.611 14.666 1.00 97.75 86 LYS A C 1
ATOM 688 O O . LYS A 1 86 ? -16.094 -5.144 15.004 1.00 97.75 86 LYS A O 1
ATOM 693 N N . LEU A 1 87 ? -14.412 -5.289 13.516 1.00 97.19 87 LEU A N 1
ATOM 694 C CA . LEU A 1 87 ? -14.989 -4.365 12.530 1.00 97.19 87 LEU A CA 1
ATOM 695 C C . LEU A 1 87 ? -16.308 -4.891 11.954 1.00 97.19 87 LEU A C 1
ATOM 697 O O . LEU A 1 87 ? -17.289 -4.156 11.886 1.00 97.19 87 LEU A O 1
ATOM 701 N N . LEU A 1 88 ? -16.360 -6.174 11.587 1.00 97.19 88 LEU A N 1
ATOM 702 C CA . LEU A 1 88 ? -17.571 -6.804 11.051 1.00 97.19 88 LEU A CA 1
ATOM 703 C C . LEU A 1 88 ? -18.711 -6.862 12.078 1.00 97.19 88 LEU A C 1
ATOM 705 O O . LEU A 1 88 ? -19.877 -6.836 11.695 1.00 97.19 88 LEU A O 1
ATOM 709 N N . ASN A 1 89 ? -18.383 -6.883 13.370 1.00 97.44 89 ASN A N 1
ATOM 710 C CA . ASN A 1 89 ? -19.348 -6.809 14.468 1.00 97.44 89 ASN A CA 1
ATOM 711 C C . ASN A 1 89 ? -19.703 -5.363 14.883 1.00 97.44 89 ASN A C 1
ATOM 713 O O . ASN A 1 89 ? -20.283 -5.157 15.948 1.00 97.44 89 ASN A O 1
ATOM 717 N N . GLY A 1 90 ? -19.371 -4.359 14.063 1.00 96.56 90 GLY A N 1
ATOM 718 C CA . GLY A 1 90 ? -19.736 -2.957 14.295 1.00 96.56 90 GLY A CA 1
ATOM 719 C C . GLY A 1 90 ? -18.750 -2.167 15.159 1.00 96.56 90 GLY A C 1
ATOM 720 O O . GLY A 1 90 ? -19.105 -1.108 15.674 1.00 96.56 90 GLY A O 1
ATOM 721 N N . GLY A 1 91 ? -17.526 -2.666 15.344 1.00 96.50 91 GLY A N 1
ATOM 722 C CA . GLY A 1 91 ? -16.455 -1.923 16.006 1.00 96.50 91 GLY A CA 1
ATOM 723 C C . GLY A 1 91 ? -16.061 -0.652 15.245 1.00 96.50 91 GLY A C 1
ATOM 724 O O . GLY A 1 91 ? -16.124 -0.602 14.017 1.00 96.50 91 GLY A O 1
ATOM 725 N N . ASP A 1 92 ? -15.623 0.374 15.978 1.00 97.25 92 ASP A N 1
ATOM 726 C CA . ASP A 1 92 ? -15.151 1.626 15.383 1.00 97.25 92 ASP A CA 1
ATOM 727 C C . ASP A 1 92 ? -13.764 1.455 14.750 1.00 97.25 92 ASP A C 1
ATOM 729 O O . ASP A 1 92 ? -12.796 1.073 15.415 1.00 97.25 92 ASP A O 1
ATOM 733 N N . PHE A 1 93 ? -13.656 1.783 13.462 1.00 97.38 93 PHE A N 1
ATOM 734 C CA . PHE A 1 93 ? -12.400 1.668 12.728 1.00 97.38 93 PHE A CA 1
ATOM 735 C C . PHE A 1 93 ? -11.317 2.576 13.298 1.00 97.38 93 PHE A C 1
ATOM 737 O O . PHE A 1 93 ? -10.175 2.146 13.425 1.00 97.38 93 PHE A O 1
ATOM 744 N N . GLN A 1 94 ? -11.654 3.814 13.668 1.00 97.25 94 GLN A N 1
ATOM 745 C CA . GLN A 1 94 ? -10.660 4.775 14.144 1.00 97.25 94 GLN A CA 1
ATOM 746 C C . GLN A 1 94 ? -10.053 4.342 15.482 1.00 97.25 94 GLN A C 1
ATOM 748 O O . GLN A 1 94 ? -8.836 4.424 15.658 1.00 97.25 94 GLN A O 1
ATOM 753 N N . ALA A 1 95 ? -10.877 3.841 16.404 1.00 97.31 95 ALA A N 1
ATOM 754 C CA . ALA A 1 95 ? -10.424 3.268 17.665 1.00 97.31 95 ALA A CA 1
ATOM 755 C C . ALA A 1 95 ? -9.501 2.064 17.437 1.00 97.31 95 ALA A C 1
ATOM 757 O O . ALA A 1 95 ? -8.389 2.038 17.964 1.00 97.31 95 ALA A O 1
ATOM 758 N N . LEU A 1 96 ? -9.918 1.113 16.595 1.00 97.56 96 LEU A N 1
ATOM 759 C CA . LEU A 1 96 ? -9.121 -0.078 16.295 1.00 97.56 96 LEU A CA 1
ATOM 760 C C . LEU A 1 96 ? -7.821 0.267 15.559 1.00 97.56 96 LEU A C 1
ATOM 762 O O . LEU A 1 96 ? -6.788 -0.335 15.833 1.00 97.56 96 LEU A O 1
ATOM 766 N N . ALA A 1 97 ? -7.830 1.264 14.677 1.00 97.75 97 ALA A N 1
ATOM 767 C CA . ALA A 1 97 ? -6.625 1.744 14.017 1.00 97.75 97 ALA A CA 1
ATOM 768 C C . ALA A 1 97 ? -5.641 2.371 15.013 1.00 97.75 97 ALA A C 1
ATOM 770 O O . ALA A 1 97 ? -4.448 2.094 14.939 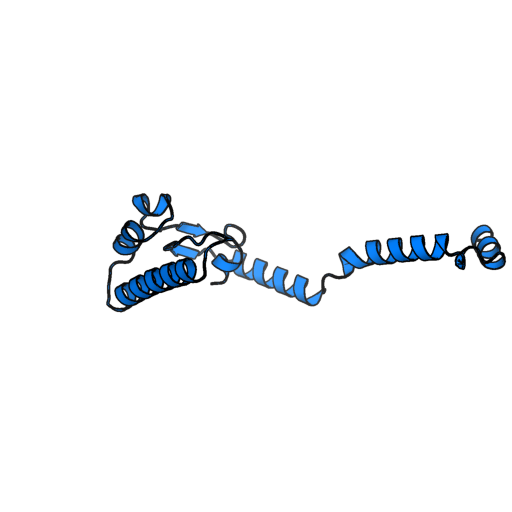1.00 97.75 97 ALA A O 1
ATOM 771 N N . ARG A 1 98 ? -6.112 3.167 15.980 1.00 97.12 98 ARG A N 1
ATOM 772 C CA . ARG A 1 98 ? -5.242 3.730 17.030 1.00 97.12 98 ARG A CA 1
ATOM 773 C C . ARG A 1 98 ? -4.665 2.664 17.958 1.00 97.12 98 ARG A C 1
ATOM 775 O O . ARG A 1 98 ? -3.547 2.832 18.439 1.00 97.12 98 ARG A O 1
ATOM 782 N N . GLU A 1 99 ? -5.442 1.622 18.242 1.00 96.69 99 GLU A N 1
ATOM 783 C CA . GLU A 1 99 ? -5.069 0.558 19.175 1.00 96.69 99 GLU A CA 1
ATOM 784 C C . GLU A 1 99 ? -4.124 -0.468 18.539 1.00 96.69 99 GLU A C 1
ATOM 786 O O . GLU A 1 99 ? -3.111 -0.821 19.138 1.00 96.69 99 GLU A O 1
ATOM 791 N N . PHE A 1 100 ? -4.442 -0.932 17.327 1.00 97.00 100 PHE A N 1
ATOM 792 C CA . PHE A 1 100 ? -3.777 -2.078 16.707 1.00 97.00 100 PHE A CA 1
ATOM 793 C C . PHE A 1 100 ? -2.814 -1.714 15.578 1.00 97.00 100 PHE A C 1
ATOM 795 O O . PHE A 1 100 ? -1.960 -2.533 15.252 1.00 97.00 100 PHE A O 1
ATOM 802 N N . SER A 1 101 ? -2.932 -0.535 14.956 1.00 97.56 101 SER A N 1
ATOM 803 C CA . SER A 1 101 ? -2.039 -0.186 13.848 1.00 97.56 101 SER A CA 1
ATOM 804 C C . SER A 1 101 ? -0.638 0.143 14.354 1.00 97.56 101 SER A C 1
ATOM 806 O O . SER A 1 101 ? -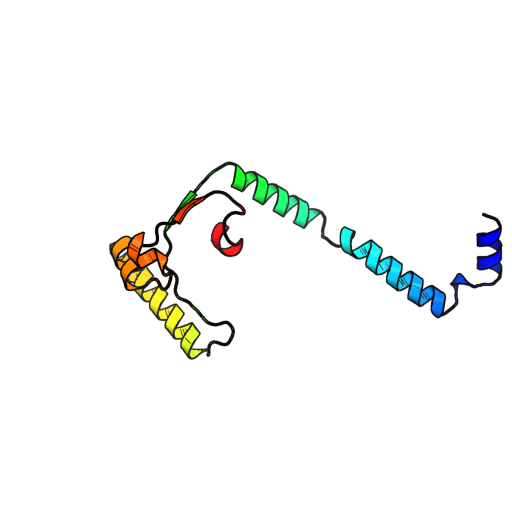0.430 0.996 15.217 1.00 97.56 101 SER A O 1
ATOM 808 N N . GLU A 1 102 ? 0.344 -0.499 13.743 1.00 96.56 102 GLU A N 1
ATOM 809 C CA . GLU A 1 102 ? 1.769 -0.261 13.936 1.00 96.56 102 GLU A CA 1
ATOM 810 C C . GLU A 1 102 ? 2.310 0.848 13.017 1.00 96.56 102 GLU A C 1
ATOM 812 O O . GLU A 1 102 ? 3.508 1.146 13.037 1.00 96.56 102 GLU A O 1
ATOM 817 N N . ASP A 1 103 ? 1.449 1.479 12.211 1.00 95.12 103 ASP A N 1
ATOM 818 C CA . ASP A 1 103 ? 1.771 2.736 11.535 1.00 95.12 103 ASP A CA 1
ATOM 819 C C . ASP A 1 103 ? 1.879 3.865 12.583 1.00 95.12 103 ASP A C 1
ATOM 821 O O . ASP A 1 103 ? 0.892 4.169 13.261 1.00 95.12 103 ASP A O 1
ATOM 825 N N . PRO A 1 104 ? 3.042 4.535 12.724 1.00 95.06 104 PRO A N 1
ATOM 826 C CA . PRO A 1 104 ? 3.210 5.629 13.678 1.00 95.06 104 PRO A CA 1
ATOM 827 C C . PRO A 1 104 ? 2.186 6.759 13.514 1.00 95.06 104 PRO A C 1
ATOM 829 O O . PRO A 1 104 ? 1.800 7.378 14.509 1.00 95.06 104 PRO A O 1
ATOM 832 N N . SER A 1 105 ? 1.737 7.019 12.281 1.00 94.69 105 SER A N 1
ATOM 833 C CA . SER A 1 105 ? 0.760 8.069 11.987 1.00 94.69 105 SER A CA 1
ATOM 834 C C . SER A 1 105 ? -0.638 7.732 12.514 1.00 94.69 105 SER A C 1
ATOM 836 O O . SER A 1 105 ? -1.365 8.643 12.921 1.00 94.69 105 SER A O 1
ATOM 838 N N . ALA A 1 106 ? -0.977 6.439 12.634 1.00 95.56 106 ALA A N 1
ATOM 839 C CA . ALA A 1 106 ? -2.299 5.963 13.044 1.00 95.56 106 ALA A CA 1
ATOM 840 C C . ALA A 1 106 ? -2.708 6.436 14.442 1.00 95.56 106 ALA A C 1
ATOM 842 O O . ALA A 1 106 ? -3.889 6.648 14.709 1.00 95.56 106 ALA A O 1
ATOM 843 N N . LYS A 1 107 ? -1.738 6.697 15.322 1.00 94.00 107 LYS A N 1
ATOM 844 C CA . LYS A 1 107 ? -1.994 7.267 16.653 1.00 94.00 107 LYS A CA 1
ATOM 845 C C . LYS A 1 107 ? -2.592 8.676 16.592 1.00 94.00 107 LYS A C 1
ATOM 847 O O . LYS A 1 107 ? -3.303 9.071 17.510 1.00 94.00 107 LYS A O 1
ATOM 852 N N . GLN A 1 108 ? -2.295 9.427 15.532 1.00 95.50 108 GLN A N 1
ATOM 853 C CA . GLN A 1 108 ? -2.717 10.817 15.348 1.00 95.50 108 GLN A CA 1
ATOM 854 C C . GLN A 1 108 ? -3.882 10.929 14.359 1.00 95.50 108 GLN A C 1
ATOM 856 O O . GLN A 1 108 ? -4.873 11.593 14.651 1.00 95.50 108 GLN A O 1
ATOM 861 N N . ASN A 1 109 ? -3.788 10.262 13.205 1.00 95.94 109 ASN A N 1
ATOM 862 C CA . ASN A 1 109 ? -4.788 10.337 12.133 1.00 95.94 109 ASN A CA 1
ATOM 863 C C . ASN A 1 109 ? -5.813 9.189 12.169 1.00 95.94 109 ASN A C 1
ATOM 865 O O . ASN A 1 109 ? -6.711 9.150 11.334 1.00 95.94 109 ASN A O 1
ATOM 869 N N . SER A 1 110 ? -5.714 8.264 13.129 1.00 96.75 110 SER A N 1
ATOM 870 C CA . SER A 1 110 ? -6.599 7.090 13.243 1.00 96.75 110 SER A CA 1
ATOM 871 C C . SER A 1 110 ? -6.586 6.188 12.002 1.00 96.75 110 SER A C 1
ATOM 873 O O . SER A 1 110 ? -7.609 5.624 11.626 1.00 96.75 110 SER A O 1
ATOM 875 N N . GLY A 1 111 ? -5.433 6.093 11.337 1.00 95.75 111 GLY A N 1
ATOM 876 C CA . GLY A 1 111 ? -5.232 5.302 10.124 1.00 95.75 111 GLY A CA 1
ATOM 877 C C . GLY A 1 111 ? -5.689 5.999 8.842 1.00 95.75 111 GLY A C 1
ATOM 878 O O . GLY A 1 111 ? -5.591 5.401 7.777 1.00 95.75 111 GLY A O 1
ATOM 879 N N . ASN A 1 112 ? -6.190 7.235 8.916 1.00 97.00 112 ASN A N 1
ATOM 880 C CA . ASN A 1 112 ? -6.675 7.979 7.757 1.00 97.00 112 ASN A CA 1
ATOM 881 C C . ASN A 1 112 ? -5.518 8.448 6.857 1.00 97.00 112 ASN A C 1
ATOM 883 O O . ASN A 1 112 ? -4.681 9.244 7.289 1.00 97.00 112 ASN A O 1
ATOM 887 N N . LEU A 1 113 ? -5.509 7.996 5.603 1.00 94.81 113 LEU A N 1
ATOM 888 C CA . LEU A 1 113 ? -4.514 8.378 4.596 1.00 94.81 113 LEU A CA 1
ATOM 889 C C . LEU A 1 113 ? -4.939 9.606 3.781 1.00 94.81 113 LEU A C 1
ATOM 891 O O . LEU A 1 113 ? -4.103 10.210 3.113 1.00 94.81 113 LEU A O 1
ATOM 895 N N . GLY A 1 114 ? -6.211 10.001 3.857 1.00 94.94 114 GLY A N 1
ATOM 896 C CA . GLY A 1 114 ? -6.771 11.055 3.023 1.00 94.94 114 GLY A CA 1
ATOM 897 C C . GLY A 1 114 ? -6.915 10.629 1.564 1.00 94.94 114 GLY A C 1
ATOM 898 O O . GLY A 1 114 ? -6.926 9.440 1.241 1.00 94.94 114 GLY A O 1
ATOM 899 N N . TYR A 1 115 ? -7.052 11.627 0.690 1.00 95.31 115 TYR A N 1
ATOM 900 C CA . TYR A 1 115 ? -7.177 11.416 -0.747 1.00 95.31 115 TYR A CA 1
ATOM 901 C C . TYR A 1 115 ? -5.815 11.143 -1.381 1.00 95.31 115 TYR A C 1
ATOM 903 O O . TYR A 1 115 ? -4.867 11.899 -1.169 1.00 95.31 115 TYR A O 1
ATOM 911 N N . PHE A 1 116 ? -5.741 10.088 -2.187 1.00 94.06 116 PHE A N 1
ATOM 912 C CA . PHE A 1 116 ? -4.598 9.809 -3.046 1.00 94.06 116 PHE A CA 1
ATOM 913 C C . PHE A 1 116 ? -5.046 9.254 -4.403 1.00 94.06 116 PHE A C 1
ATOM 915 O O . PHE A 1 116 ? -6.107 8.640 -4.534 1.00 94.06 116 PHE A O 1
ATOM 922 N N . SER A 1 117 ? -4.220 9.484 -5.418 1.00 93.81 117 SER A N 1
ATOM 923 C CA . SER A 1 117 ? -4.346 8.932 -6.765 1.00 93.81 117 SER A CA 1
ATOM 924 C C . SER A 1 117 ? -3.325 7.813 -6.992 1.00 93.81 117 SER A C 1
ATOM 926 O O . SER A 1 117 ? -2.486 7.514 -6.140 1.00 93.81 117 SER A O 1
ATOM 928 N N . ALA A 1 118 ? -3.395 7.176 -8.157 1.00 91.50 118 ALA A N 1
ATOM 929 C CA . ALA A 1 118 ? -2.472 6.117 -8.538 1.00 91.50 118 ALA A CA 1
ATOM 930 C C . ALA A 1 118 ? -1.009 6.589 -8.568 1.00 91.50 118 ALA A C 1
ATOM 932 O O . ALA A 1 118 ? -0.719 7.738 -8.903 1.00 91.50 118 ALA A O 1
ATOM 933 N N . LEU A 1 119 ? -0.088 5.654 -8.314 1.00 91.06 119 LEU A N 1
ATOM 934 C CA . LEU A 1 119 ? 1.365 5.855 -8.247 1.00 91.06 119 LEU A CA 1
ATOM 935 C C . LEU A 1 119 ? 1.850 6.648 -7.021 1.00 91.06 119 LEU A C 1
ATOM 937 O O . LEU A 1 119 ? 3.043 6.943 -6.931 1.00 91.06 119 LEU A O 1
ATOM 941 N N . GLN A 1 120 ? 0.963 6.984 -6.082 1.00 92.75 120 GLN A N 1
ATOM 942 C CA . GLN A 1 120 ? 1.323 7.654 -4.827 1.00 92.75 120 GLN A CA 1
ATOM 943 C C . GLN A 1 120 ? 1.561 6.665 -3.680 1.00 92.75 120 GLN A C 1
ATOM 945 O O . GLN A 1 120 ? 2.264 6.993 -2.725 1.00 92.75 120 GLN A O 1
ATOM 950 N N . MET A 1 121 ? 1.019 5.451 -3.787 1.00 91.25 121 MET A N 1
ATOM 951 C CA . MET A 1 121 ? 1.213 4.347 -2.853 1.00 91.25 121 MET A CA 1
ATOM 952 C C . MET A 1 121 ? 1.873 3.156 -3.565 1.00 91.25 121 MET A C 1
ATOM 954 O O . MET A 1 121 ? 2.021 3.101 -4.788 1.00 91.25 121 MET A O 1
ATOM 958 N N . VAL A 1 122 ? 2.302 2.157 -2.792 1.00 91.50 122 VAL A N 1
ATOM 959 C CA . VAL A 1 122 ? 2.867 0.931 -3.369 1.00 91.50 122 VAL A CA 1
ATOM 960 C C . VAL A 1 122 ? 1.801 0.163 -4.154 1.00 91.50 122 VAL A C 1
ATOM 962 O O . VAL A 1 122 ? 0.672 0.004 -3.696 1.00 91.50 122 VAL A O 1
ATOM 965 N N . TYR A 1 123 ? 2.169 -0.370 -5.321 1.00 89.00 123 TYR A N 1
ATOM 966 C CA . TYR A 1 123 ? 1.219 -1.010 -6.242 1.00 89.00 123 TYR A CA 1
ATOM 967 C C . TYR A 1 123 ? 0.316 -2.089 -5.601 1.00 89.00 123 TYR A C 1
ATOM 969 O O . TYR A 1 123 ? -0.879 -2.082 -5.893 1.00 89.00 123 TYR A O 1
ATOM 977 N N . PRO A 1 124 ? 0.805 -2.985 -4.711 1.00 89.88 124 PRO A N 1
ATOM 978 C CA . PRO A 1 124 ? -0.067 -3.958 -4.049 1.00 89.88 124 PRO A CA 1
ATOM 979 C C . PRO A 1 124 ? -1.139 -3.329 -3.152 1.00 89.88 124 PRO A C 1
ATOM 981 O O . PRO A 1 124 ? -2.211 -3.902 -3.017 1.00 89.88 124 PRO A O 1
ATOM 984 N N . PHE A 1 125 ? -0.858 -2.167 -2.557 1.00 90.19 125 PHE A N 1
ATOM 985 C CA . PHE A 1 125 ? -1.809 -1.442 -1.714 1.00 90.19 125 PHE A CA 1
ATOM 986 C C . PHE A 1 125 ? -2.858 -0.715 -2.561 1.00 90.19 125 PHE A C 1
ATOM 988 O O . PHE A 1 125 ? -4.039 -0.770 -2.252 1.00 90.19 125 PHE A O 1
ATOM 995 N N . GLU A 1 126 ? -2.449 -0.099 -3.673 1.00 86.44 126 GLU A N 1
ATOM 996 C CA . GLU A 1 126 ? -3.374 0.595 -4.587 1.00 86.44 126 GLU A CA 1
ATOM 997 C C . GLU A 1 126 ? -4.373 -0.339 -5.283 1.00 86.44 126 GLU A C 1
ATOM 999 O O . GLU A 1 126 ? -5.409 0.118 -5.760 1.00 86.44 126 GLU A O 1
ATOM 1004 N N . LYS A 1 127 ? -4.041 -1.629 -5.394 1.00 83.31 127 LYS A N 1
ATOM 1005 C CA . LYS A 1 127 ? -4.845 -2.644 -6.090 1.00 83.31 127 LYS A CA 1
ATOM 1006 C C . LYS A 1 127 ? -5.709 -3.504 -5.151 1.00 83.31 127 LYS A C 1
ATOM 1008 O O . LYS A 1 127 ? -6.455 -4.344 -5.650 1.00 83.31 127 LYS A O 1
ATOM 1013 N N . ALA A 1 128 ? -5.532 -3.369 -3.837 1.00 79.12 128 ALA A N 1
ATOM 1014 C CA . ALA A 1 128 ? -6.148 -4.242 -2.837 1.00 79.12 128 ALA A CA 1
ATOM 1015 C C . ALA A 1 128 ? -7.684 -4.182 -2.835 1.00 79.12 128 ALA A C 1
ATOM 1017 O O . ALA A 1 128 ? -8.246 -3.108 -3.144 1.00 79.12 128 ALA A O 1
#